Protein AF-A0A2V8IZW9-F1 (afdb_monomer_lite)

Structure (mmCIF, N/CA/C/O backbone):
data_AF-A0A2V8IZW9-F1
#
_entry.id   AF-A0A2V8IZW9-F1
#
loop_
_atom_site.group_PDB
_atom_site.id
_atom_site.type_symbol
_atom_site.label_atom_id
_atom_site.label_alt_id
_atom_site.label_comp_id
_atom_site.label_asym_id
_atom_site.label_entity_id
_atom_site.label_seq_id
_atom_site.pdbx_PDB_ins_code
_atom_site.Cartn_x
_atom_site.Cartn_y
_atom_site.Cartn_z
_atom_site.occupancy
_atom_site.B_iso_or_equiv
_atom_site.auth_seq_id
_atom_site.auth_comp_id
_atom_site.auth_asym_id
_atom_site.auth_atom_id
_atom_site.pdbx_PDB_model_num
ATOM 1 N N . MET A 1 1 ? 23.947 5.865 -40.378 1.00 64.06 1 MET A N 1
ATOM 2 C CA . MET A 1 1 ? 22.604 6.127 -39.798 1.00 64.06 1 MET A CA 1
ATOM 3 C C . MET A 1 1 ? 22.096 4.927 -38.994 1.00 64.06 1 MET A C 1
ATOM 5 O O . MET A 1 1 ? 21.677 5.101 -37.860 1.00 64.06 1 MET A O 1
ATOM 9 N N . SER A 1 2 ? 22.177 3.711 -39.544 1.00 86.81 2 SER A N 1
ATOM 10 C CA . SER A 1 2 ? 21.767 2.448 -38.904 1.00 86.81 2 SER A CA 1
ATOM 11 C C . SER A 1 2 ? 22.474 2.138 -37.579 1.00 86.81 2 SER A C 1
ATOM 13 O O . SER A 1 2 ? 21.822 1.706 -36.633 1.00 86.81 2 SER A O 1
ATOM 15 N N . ASP A 1 3 ? 23.780 2.384 -37.483 1.00 91.31 3 ASP A N 1
ATOM 16 C CA . ASP A 1 3 ? 24.559 2.036 -36.283 1.00 91.31 3 ASP A CA 1
ATOM 17 C C . ASP A 1 3 ? 24.269 2.967 -35.107 1.00 91.31 3 ASP A C 1
ATOM 19 O O . ASP A 1 3 ? 24.160 2.523 -33.967 1.00 91.31 3 ASP A O 1
ATOM 23 N N . LEU A 1 4 ? 24.039 4.250 -35.401 1.00 93.62 4 LEU A N 1
ATOM 24 C CA . LEU A 1 4 ? 23.627 5.234 -34.404 1.00 93.62 4 LEU A CA 1
ATOM 25 C C . LEU A 1 4 ? 22.247 4.883 -33.829 1.00 93.62 4 LEU A C 1
ATOM 27 O O . LEU A 1 4 ? 22.059 4.927 -32.618 1.00 93.62 4 LEU A O 1
ATOM 31 N N . LEU A 1 5 ? 21.304 4.455 -34.677 1.00 93.25 5 LEU A N 1
ATOM 32 C CA . LEU A 1 5 ? 19.991 3.992 -34.220 1.00 93.25 5 LEU A CA 1
ATOM 33 C C . LEU A 1 5 ? 20.099 2.739 -33.345 1.00 93.25 5 LEU A C 1
ATOM 35 O O . LEU A 1 5 ? 19.476 2.690 -32.289 1.00 93.25 5 LEU A O 1
ATOM 39 N N . ARG A 1 6 ? 20.918 1.752 -33.729 1.00 93.44 6 ARG A N 1
ATOM 40 C CA . ARG A 1 6 ? 21.150 0.545 -32.914 1.00 93.44 6 ARG A CA 1
ATOM 41 C C . ARG A 1 6 ? 21.749 0.877 -31.550 1.00 93.44 6 ARG A C 1
ATOM 43 O O . ARG A 1 6 ? 21.311 0.316 -30.549 1.00 93.44 6 ARG A O 1
ATOM 50 N N . LEU A 1 7 ? 22.701 1.808 -31.506 1.00 94.56 7 LEU A N 1
ATOM 51 C CA . LEU A 1 7 ? 23.300 2.275 -30.260 1.00 94.56 7 LEU A CA 1
ATOM 52 C C . LEU A 1 7 ? 22.262 2.958 -29.359 1.00 94.56 7 LEU A C 1
ATOM 54 O O . LEU A 1 7 ? 22.177 2.639 -28.177 1.00 94.56 7 LEU A O 1
ATOM 58 N N . VAL A 1 8 ? 21.443 3.853 -29.920 1.00 95.62 8 VAL A N 1
ATOM 59 C CA . VAL A 1 8 ? 20.393 4.568 -29.175 1.00 95.62 8 VAL A CA 1
ATOM 60 C C . VAL A 1 8 ? 19.335 3.603 -28.642 1.00 95.62 8 VAL A C 1
ATOM 62 O O . VAL A 1 8 ? 18.967 3.690 -27.473 1.00 95.62 8 VAL A O 1
ATOM 65 N N . LEU A 1 9 ? 18.879 2.652 -29.459 1.00 95.38 9 LEU A N 1
ATOM 66 C CA . LEU A 1 9 ? 17.925 1.621 -29.040 1.00 95.38 9 LEU A CA 1
ATOM 67 C C . LEU A 1 9 ? 18.497 0.733 -27.928 1.00 95.38 9 LEU A C 1
ATOM 69 O O . LEU A 1 9 ? 17.814 0.493 -26.934 1.00 95.38 9 LEU A O 1
ATOM 73 N N . GLY A 1 10 ? 19.756 0.302 -28.052 1.00 92.75 10 GLY A N 1
ATOM 74 C CA . GLY A 1 10 ? 20.432 -0.484 -27.019 1.00 92.75 10 GLY A CA 1
ATOM 75 C C . GLY A 1 10 ? 20.597 0.286 -25.708 1.00 92.75 10 GLY A C 1
ATOM 76 O O . GLY A 1 10 ? 20.323 -0.252 -24.635 1.00 92.75 10 GLY A O 1
ATOM 77 N N . ALA A 1 11 ? 20.973 1.564 -25.785 1.00 95.12 11 ALA A N 1
ATOM 78 C CA . ALA A 1 11 ? 21.091 2.433 -24.619 1.00 95.12 11 ALA A CA 1
ATOM 79 C C . ALA A 1 11 ? 19.734 2.663 -23.936 1.00 95.12 11 ALA A C 1
ATOM 81 O O . ALA A 1 11 ? 19.632 2.545 -22.715 1.00 95.12 11 ALA A O 1
ATOM 82 N N . LEU A 1 12 ? 18.679 2.926 -24.714 1.00 97.38 12 LEU A N 1
ATOM 83 C CA . LEU A 1 12 ? 17.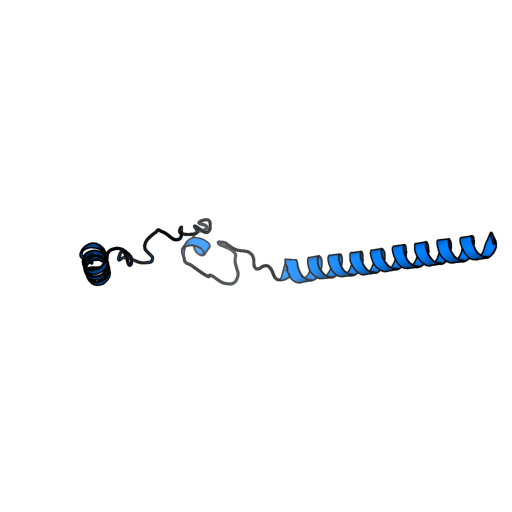328 3.127 -24.193 1.00 97.38 12 LEU A CA 1
ATOM 84 C C . LEU A 1 12 ? 16.791 1.858 -23.526 1.00 97.38 12 LEU A C 1
ATOM 86 O O . LEU A 1 12 ? 16.219 1.924 -22.437 1.00 97.38 12 LEU A O 1
ATOM 90 N N . GLN A 1 13 ? 17.011 0.697 -24.145 1.00 96.44 13 GLN A N 1
ATOM 91 C CA . GLN A 1 13 ? 16.634 -0.590 -23.573 1.00 96.44 13 GLN A CA 1
ATOM 92 C C . GLN A 1 13 ? 17.398 -0.854 -22.273 1.00 96.44 13 GLN A C 1
ATOM 94 O O . GLN A 1 13 ? 16.781 -1.187 -21.264 1.00 96.44 13 GLN A O 1
ATOM 99 N N . GLY A 1 14 ? 18.719 -0.657 -22.271 1.00 95.44 14 GLY A N 1
ATOM 100 C CA . GLY A 1 14 ? 19.555 -0.835 -21.085 1.00 95.44 14 GLY A CA 1
ATOM 101 C C . GLY A 1 14 ? 19.129 0.070 -19.930 1.00 95.44 14 GLY A C 1
ATOM 102 O O . GLY A 1 14 ? 18.998 -0.397 -18.801 1.00 95.44 14 GLY A O 1
ATOM 103 N N . PHE A 1 15 ? 18.841 1.341 -20.218 1.00 97.06 15 PHE A N 1
ATOM 104 C CA . PHE A 1 15 ? 18.355 2.301 -19.227 1.00 97.06 15 PHE A CA 1
ATOM 105 C C . PHE A 1 15 ? 16.969 1.930 -18.689 1.00 97.06 15 PHE A C 1
ATOM 107 O O . PHE A 1 15 ? 16.721 1.998 -17.488 1.00 97.06 15 PHE A O 1
ATOM 114 N N . THR A 1 16 ? 16.069 1.486 -19.565 1.00 97.50 16 THR A N 1
ATOM 115 C CA . THR A 1 16 ? 14.718 1.073 -19.168 1.00 97.50 16 THR A CA 1
ATOM 116 C C . THR A 1 16 ? 14.769 -0.168 -18.278 1.00 97.50 16 THR A C 1
ATOM 118 O O . THR A 1 16 ? 14.151 -0.192 -17.216 1.00 97.50 16 THR A O 1
ATOM 121 N N . VAL A 1 17 ? 15.545 -1.185 -18.667 1.00 97.81 17 VAL A N 1
ATOM 122 C CA . VAL A 1 17 ? 15.692 -2.428 -17.895 1.00 97.81 17 VAL A CA 1
ATOM 123 C C . VAL A 1 17 ? 16.355 -2.159 -16.546 1.00 97.81 17 VAL A C 1
ATOM 125 O O . VAL A 1 17 ? 15.871 -2.649 -15.527 1.00 97.81 17 VAL A O 1
ATOM 128 N N . SER A 1 18 ? 17.419 -1.351 -16.506 1.00 97.25 18 SER A N 1
ATOM 129 C CA . SER A 1 18 ? 18.097 -1.018 -15.248 1.00 97.25 18 SER A CA 1
ATOM 130 C C . SER A 1 18 ? 17.209 -0.191 -14.315 1.00 97.25 18 SER A C 1
ATOM 132 O O . SER A 1 18 ? 17.150 -0.475 -13.119 1.00 97.25 18 SER A O 1
ATOM 134 N N . SER A 1 19 ? 16.454 0.771 -14.853 1.00 97.38 19 SER A N 1
ATOM 135 C CA . SER A 1 19 ? 15.507 1.578 -14.081 1.00 97.38 19 SER A CA 1
ATOM 136 C C . SER A 1 19 ? 14.391 0.720 -13.480 1.00 97.38 19 SER A C 1
ATOM 138 O O . SER A 1 19 ? 14.146 0.789 -12.273 1.00 97.38 19 SER A O 1
ATOM 140 N N . LEU A 1 20 ? 13.770 -0.156 -14.280 1.00 98.06 20 LEU A N 1
ATOM 141 C CA . LEU A 1 20 ? 12.738 -1.078 -13.797 1.00 98.06 20 LEU A CA 1
ATOM 142 C C . LEU A 1 20 ? 13.284 -2.052 -12.749 1.00 98.06 20 LEU A C 1
ATOM 144 O O . LEU A 1 20 ? 12.600 -2.337 -11.768 1.00 98.06 20 LEU A O 1
ATOM 148 N N . PHE A 1 21 ? 14.518 -2.530 -12.919 1.00 97.94 21 PHE A N 1
ATOM 149 C CA . PHE A 1 21 ? 15.162 -3.415 -11.954 1.00 97.94 21 PHE A CA 1
ATOM 150 C C . PHE A 1 21 ? 15.354 -2.735 -10.591 1.00 97.94 21 PHE A C 1
ATOM 152 O O . PHE A 1 21 ? 14.953 -3.282 -9.563 1.00 97.94 21 PHE A O 1
ATOM 159 N N . VAL A 1 22 ? 15.901 -1.515 -10.571 1.00 97.75 22 VAL A N 1
ATOM 160 C CA . VAL A 1 22 ? 16.078 -0.748 -9.328 1.00 97.75 22 VAL A CA 1
ATOM 161 C C . VAL A 1 22 ? 14.728 -0.404 -8.699 1.00 97.75 22 VAL A C 1
ATOM 163 O O . VAL A 1 22 ? 14.572 -0.537 -7.485 1.00 97.75 22 VAL A O 1
ATOM 166 N N . LEU A 1 23 ? 13.733 -0.022 -9.504 1.00 98.00 23 LEU A N 1
ATOM 167 C CA . LEU A 1 23 ? 12.385 0.262 -9.017 1.00 98.00 23 LEU A CA 1
ATOM 168 C C . LEU A 1 23 ? 11.750 -0.973 -8.364 1.00 98.00 23 LEU A C 1
ATOM 170 O O . LEU A 1 23 ? 11.182 -0.867 -7.279 1.00 98.00 23 LEU A O 1
ATOM 174 N N . ALA A 1 24 ? 11.886 -2.148 -8.981 1.00 98.06 24 ALA A N 1
ATOM 175 C CA . ALA A 1 24 ? 11.377 -3.399 -8.431 1.00 98.06 24 ALA A CA 1
ATOM 176 C C . ALA A 1 24 ? 12.056 -3.752 -7.099 1.00 98.06 24 ALA A C 1
ATOM 178 O O . ALA A 1 24 ? 11.371 -4.112 -6.140 1.00 98.06 24 ALA A O 1
ATOM 179 N N . LEU A 1 25 ? 13.381 -3.591 -7.003 1.00 97.69 25 LEU A N 1
ATOM 180 C CA . LEU A 1 25 ? 14.115 -3.780 -5.749 1.00 97.69 25 LEU A CA 1
ATOM 181 C C . LEU A 1 25 ? 13.678 -2.786 -4.674 1.00 97.69 25 LEU A C 1
ATOM 183 O O . LEU A 1 25 ? 13.492 -3.179 -3.524 1.00 97.69 25 LEU A O 1
ATOM 187 N N . PHE A 1 26 ? 13.483 -1.518 -5.034 1.00 96.81 26 PHE A N 1
ATOM 188 C CA . PHE A 1 26 ? 13.036 -0.490 -4.102 1.00 96.81 26 PHE A CA 1
ATOM 189 C C . PHE A 1 26 ? 11.631 -0.788 -3.576 1.00 96.81 26 PHE A C 1
ATOM 191 O O . PHE A 1 26 ? 11.422 -0.793 -2.365 1.00 96.81 26 PHE A O 1
ATOM 198 N N . ILE A 1 27 ? 10.683 -1.123 -4.457 1.00 96.69 27 ILE A N 1
ATOM 199 C CA . ILE A 1 27 ? 9.331 -1.535 -4.062 1.00 96.69 27 ILE A CA 1
ATOM 200 C C . ILE A 1 27 ? 9.401 -2.783 -3.178 1.00 96.69 27 ILE A C 1
ATOM 202 O O . ILE A 1 27 ? 8.799 -2.802 -2.105 1.00 96.69 27 ILE A O 1
ATOM 206 N N . GLY A 1 28 ? 10.172 -3.799 -3.575 1.00 95.44 28 GLY A N 1
ATOM 207 C CA . GLY A 1 28 ? 10.358 -5.025 -2.799 1.00 95.44 28 GLY A CA 1
ATOM 208 C C . GLY A 1 28 ? 10.920 -4.756 -1.403 1.00 95.44 28 GLY A C 1
ATOM 209 O O . GLY A 1 28 ? 10.388 -5.261 -0.414 1.00 95.44 28 GLY A O 1
ATOM 210 N N . PHE A 1 29 ? 11.934 -3.897 -1.298 1.00 94.75 29 PHE A N 1
ATOM 211 C CA . PHE A 1 29 ? 12.497 -3.446 -0.029 1.00 94.75 29 PHE A CA 1
ATOM 212 C C . PHE A 1 29 ? 11.453 -2.694 0.805 1.00 94.75 29 PHE A C 1
ATOM 214 O O . PHE A 1 29 ? 11.215 -3.029 1.967 1.00 94.75 29 PHE A O 1
ATOM 221 N N . CYS A 1 30 ? 10.764 -1.715 0.219 1.00 93.06 30 CYS A N 1
ATOM 222 C CA . CYS A 1 30 ? 9.721 -0.960 0.900 1.00 93.06 30 CYS A CA 1
ATOM 223 C C . CYS A 1 30 ? 8.628 -1.879 1.447 1.00 93.06 30 CYS A C 1
ATOM 225 O O . CYS A 1 30 ? 8.250 -1.732 2.607 1.00 93.06 30 CYS A O 1
ATOM 227 N N . VAL A 1 31 ? 8.156 -2.843 0.662 1.00 93.31 31 VAL A N 1
ATOM 228 C CA . VAL A 1 31 ? 7.137 -3.811 1.073 1.00 93.31 31 VAL A CA 1
ATOM 229 C C . VAL A 1 31 ? 7.673 -4.716 2.185 1.00 93.31 31 VAL A C 1
ATOM 231 O O . VAL A 1 31 ? 7.061 -4.801 3.249 1.00 93.31 31 VAL A O 1
ATOM 234 N N . LEU A 1 32 ? 8.845 -5.330 2.005 1.00 90.62 32 LEU A N 1
ATOM 235 C CA . LEU A 1 32 ? 9.410 -6.279 2.967 1.00 90.62 32 LEU A CA 1
ATOM 236 C C . LEU A 1 32 ? 9.675 -5.639 4.338 1.00 90.62 32 LEU A C 1
ATOM 238 O O . LEU A 1 32 ? 9.390 -6.247 5.372 1.00 90.62 32 LEU A O 1
ATOM 242 N N . PHE A 1 33 ? 10.199 -4.413 4.361 1.00 88.88 33 PHE A N 1
ATOM 243 C CA . PHE A 1 33 ? 10.567 -3.732 5.601 1.00 88.88 33 PHE A CA 1
ATOM 244 C C . PHE A 1 33 ? 9.423 -2.909 6.208 1.00 88.88 33 PHE A C 1
ATOM 246 O O . PHE A 1 33 ? 9.301 -2.878 7.433 1.00 88.88 33 PHE A O 1
ATOM 253 N N . ASN A 1 34 ? 8.561 -2.266 5.410 1.00 84.81 34 ASN A N 1
ATOM 254 C CA . ASN A 1 34 ? 7.468 -1.454 5.964 1.00 84.81 34 ASN A CA 1
ATOM 255 C C . ASN A 1 34 ? 6.231 -2.273 6.316 1.00 84.81 34 ASN A C 1
ATOM 257 O O . ASN A 1 34 ? 5.597 -1.960 7.322 1.00 84.81 34 ASN A O 1
ATOM 261 N N . LEU A 1 35 ? 5.907 -3.352 5.591 1.00 82.75 35 LEU A N 1
ATOM 262 C CA . LEU A 1 35 ? 4.797 -4.212 6.017 1.00 82.75 35 LEU A CA 1
ATOM 263 C C . LEU A 1 35 ? 5.087 -4.857 7.374 1.00 82.75 35 LEU A C 1
ATOM 265 O O . LEU A 1 35 ? 4.194 -4.947 8.208 1.00 82.75 35 LEU A O 1
ATOM 269 N N . ARG A 1 36 ? 6.349 -5.199 7.664 1.00 77.94 36 ARG A N 1
ATOM 270 C CA . ARG A 1 36 ? 6.760 -5.680 8.997 1.00 77.94 36 ARG A CA 1
ATOM 271 C C . ARG A 1 36 ? 6.596 -4.636 10.105 1.00 77.94 36 ARG A C 1
ATOM 273 O O . ARG A 1 36 ? 6.486 -5.006 11.270 1.00 77.94 36 ARG A O 1
ATOM 280 N N . LY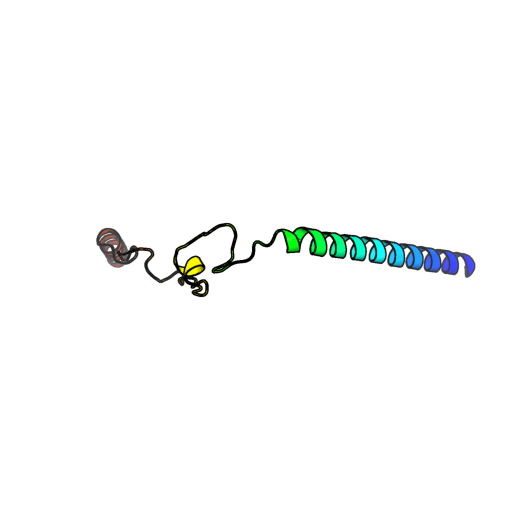S A 1 37 ? 6.568 -3.341 9.769 1.00 76.19 37 LYS A N 1
ATOM 281 C CA . LYS A 1 37 ? 6.265 -2.272 10.734 1.00 76.19 37 LYS A CA 1
ATOM 282 C C . LYS A 1 37 ? 4.770 -2.153 11.031 1.00 76.19 37 LYS A C 1
ATOM 284 O O . LYS A 1 37 ? 4.416 -1.530 12.036 1.00 76.19 37 LYS A O 1
ATOM 289 N N . LEU A 1 38 ? 3.892 -2.729 10.206 1.00 78.44 38 LEU A N 1
ATOM 290 C CA . LEU A 1 38 ? 2.462 -2.749 10.490 1.00 78.44 38 LEU A CA 1
ATOM 291 C C . LEU A 1 38 ? 2.224 -3.639 11.711 1.00 78.44 38 LEU A C 1
ATOM 293 O O . LEU A 1 38 ? 2.335 -4.861 11.659 1.00 78.44 38 LEU A O 1
ATOM 297 N N . LYS A 1 39 ? 1.930 -3.004 12.849 1.00 71.19 39 LYS A N 1
ATOM 298 C CA . LYS A 1 39 ? 1.629 -3.731 14.082 1.00 71.19 39 LYS A CA 1
ATOM 299 C C . LYS A 1 39 ? 0.312 -4.496 13.904 1.00 71.19 39 LYS A C 1
ATOM 301 O O . LYS A 1 39 ? -0.680 -3.855 13.540 1.00 71.19 39 LYS A O 1
ATOM 306 N N . PRO A 1 40 ? 0.274 -5.805 14.212 1.00 72.12 40 PRO A N 1
ATOM 307 C CA . PRO A 1 40 ? -0.977 -6.546 14.234 1.00 72.12 40 PRO A CA 1
ATOM 308 C C . PRO A 1 40 ? -1.926 -5.910 15.254 1.00 72.12 40 PRO A C 1
ATOM 310 O O . PRO A 1 40 ? -1.485 -5.417 16.296 1.00 72.12 40 PRO A O 1
ATOM 313 N N . ARG A 1 41 ? -3.216 -5.899 14.921 1.00 71.81 41 ARG A N 1
ATOM 314 C CA . ARG A 1 41 ? -4.305 -5.455 15.797 1.00 71.81 41 ARG A CA 1
ATOM 315 C C . ARG A 1 41 ? -5.064 -6.667 16.335 1.00 71.81 41 ARG A C 1
ATOM 317 O O . ARG A 1 41 ? -5.155 -7.679 15.644 1.00 71.81 41 ARG A O 1
ATOM 324 N N . GLY A 1 42 ? -5.621 -6.552 17.538 1.00 72.88 42 GLY A N 1
ATOM 325 C CA . GLY A 1 42 ? -6.494 -7.562 18.155 1.00 72.88 42 GLY A CA 1
ATOM 326 C C . GLY A 1 42 ? -5.938 -8.200 19.431 1.00 72.88 42 GLY A C 1
ATOM 327 O O . GLY A 1 42 ? -4.926 -7.766 19.979 1.00 72.88 42 GLY A O 1
ATOM 328 N N . ARG A 1 43 ? -6.594 -9.275 19.892 1.00 70.44 43 ARG A N 1
ATOM 329 C CA . ARG A 1 43 ? -6.367 -9.925 21.202 1.00 70.44 43 ARG A CA 1
ATOM 330 C C . ARG A 1 43 ? -4.916 -10.365 21.467 1.00 70.44 43 ARG A C 1
ATOM 332 O O . ARG A 1 43 ? -4.515 -10.447 22.623 1.00 70.44 43 ARG A O 1
ATOM 339 N N . GLY A 1 44 ? -4.139 -10.634 20.415 1.00 71.94 44 GLY A N 1
ATOM 340 C CA . GLY A 1 44 ? -2.722 -11.021 20.488 1.00 71.94 44 GLY A CA 1
ATOM 341 C C . GLY A 1 44 ? -1.719 -9.891 20.213 1.00 71.94 44 GLY A C 1
ATOM 342 O O . GLY A 1 44 ? -0.523 -10.155 20.100 1.00 71.94 44 GLY A O 1
ATOM 343 N N . ALA A 1 45 ? -2.169 -8.643 20.052 1.00 77.25 45 ALA A N 1
ATOM 344 C CA . ALA A 1 45 ? -1.280 -7.518 19.783 1.00 77.25 45 ALA A CA 1
ATOM 345 C C . ALA A 1 45 ? -0.395 -7.203 21.002 1.00 77.25 45 ALA A C 1
ATOM 347 O O . ALA A 1 45 ? -0.869 -7.106 22.132 1.00 77.25 45 ALA A O 1
ATOM 348 N N . ARG A 1 46 ? 0.904 -6.966 20.769 1.00 78.62 46 ARG A N 1
ATOM 349 C CA . ARG A 1 46 ? 1.881 -6.639 21.830 1.00 78.62 46 ARG A CA 1
ATOM 350 C C . ARG A 1 46 ? 1.563 -5.335 22.578 1.00 78.62 46 ARG A C 1
ATOM 352 O O . ARG A 1 46 ? 2.044 -5.134 23.686 1.00 78.62 46 ARG A O 1
ATOM 359 N N . VAL A 1 47 ? 0.805 -4.431 21.960 1.00 79.88 47 VAL A N 1
ATOM 360 C CA . VAL A 1 47 ? 0.414 -3.142 22.542 1.00 79.88 47 VAL A CA 1
ATOM 361 C C . VAL A 1 47 ? -1.099 -3.025 22.455 1.00 79.88 47 VAL A C 1
ATOM 363 O O . VAL A 1 47 ? -1.636 -2.965 21.351 1.00 79.88 47 VAL A O 1
ATOM 366 N N . VAL A 1 48 ? -1.757 -2.970 23.611 1.00 79.94 48 VAL A N 1
ATOM 367 C CA . VAL A 1 48 ? -3.205 -2.764 23.725 1.00 79.94 48 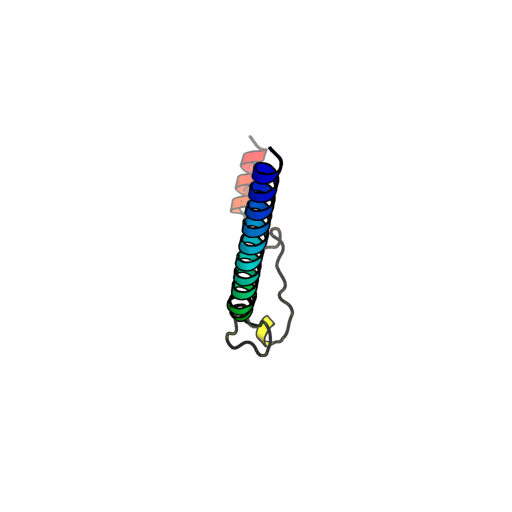VAL A CA 1
ATOM 368 C C . VAL A 1 48 ? -3.498 -1.275 23.549 1.00 79.94 48 VAL A C 1
ATOM 370 O O . VAL A 1 48 ? -2.992 -0.467 24.325 1.00 79.94 48 VAL A O 1
ATOM 373 N N . ARG A 1 49 ? -4.278 -0.895 22.528 1.00 79.94 49 ARG A N 1
ATOM 374 C CA . ARG A 1 49 ? -4.636 0.517 22.282 1.00 79.94 49 ARG A CA 1
ATOM 375 C C . ARG A 1 49 ? -5.977 0.895 22.900 1.00 79.94 49 ARG A C 1
ATOM 377 O O . ARG A 1 49 ? -6.159 2.039 23.297 1.00 79.94 49 ARG A O 1
ATOM 384 N N . ASN A 1 50 ? -6.907 -0.054 22.966 1.00 78.12 50 ASN A N 1
ATOM 385 C CA . ASN A 1 50 ? -8.209 0.092 23.607 1.00 78.12 50 ASN A CA 1
ATOM 386 C C . ASN A 1 50 ? -8.693 -1.264 24.162 1.00 78.12 50 ASN A C 1
ATOM 388 O O . ASN A 1 50 ? -8.120 -2.318 23.872 1.00 78.12 50 ASN A O 1
ATOM 392 N N . LEU A 1 51 ? -9.729 -1.228 25.003 1.00 81.81 51 LEU A N 1
ATOM 393 C CA . LEU A 1 51 ? -10.285 -2.429 25.629 1.00 81.81 51 LEU A CA 1
ATOM 394 C C . LEU A 1 51 ? -10.963 -3.345 24.601 1.00 81.81 51 LEU A C 1
ATOM 396 O O . LEU A 1 51 ? -10.773 -4.559 24.646 1.00 81.81 51 LEU A O 1
ATOM 400 N N . ASP A 1 52 ? -11.671 -2.756 23.639 1.00 81.50 52 ASP A N 1
ATOM 401 C CA . ASP A 1 52 ? -12.358 -3.469 22.559 1.00 81.50 52 ASP A CA 1
ATOM 402 C C . ASP A 1 52 ? -11.401 -4.345 21.737 1.00 81.50 52 ASP A C 1
ATOM 404 O O . ASP A 1 52 ? -11.690 -5.512 21.477 1.00 81.50 52 ASP A O 1
ATOM 408 N N . GLU A 1 53 ? -10.207 -3.842 21.407 1.00 81.94 53 GLU A N 1
ATOM 409 C CA . GLU A 1 53 ? -9.164 -4.599 20.705 1.00 81.94 53 GLU A CA 1
ATOM 410 C C . GLU A 1 53 ? -8.691 -5.808 21.523 1.00 81.94 53 GLU A C 1
ATOM 412 O O . GLU A 1 53 ? -8.444 -6.877 20.960 1.00 81.94 53 GLU A O 1
ATOM 417 N N . ARG A 1 54 ? -8.613 -5.674 22.855 1.00 81.19 54 ARG A N 1
ATOM 418 C CA . ARG A 1 54 ? -8.249 -6.777 23.759 1.00 81.19 54 ARG A CA 1
ATOM 419 C C . ARG A 1 54 ? -9.367 -7.812 23.891 1.00 81.19 54 ARG A C 1
ATOM 421 O O . ARG A 1 54 ? -9.075 -8.998 24.036 1.00 81.19 54 ARG A O 1
ATOM 428 N N . LEU A 1 55 ? -10.622 -7.376 23.808 1.00 85.38 55 LEU A N 1
ATOM 429 C CA . LEU A 1 55 ? -11.801 -8.244 23.777 1.00 85.38 55 LEU A CA 1
ATOM 430 C C . LEU A 1 55 ? -12.021 -8.895 22.399 1.00 85.38 55 LEU A C 1
ATOM 432 O O . LEU A 1 55 ? -12.819 -9.821 22.283 1.00 85.38 55 LEU A O 1
ATOM 436 N N . GLY A 1 56 ? -11.270 -8.479 21.373 1.00 79.94 56 GLY A N 1
ATOM 437 C CA . GLY A 1 56 ? -11.355 -9.020 20.015 1.00 79.94 56 GLY A CA 1
ATOM 438 C C . GLY A 1 56 ? -12.449 -8.381 19.159 1.00 79.94 56 GLY A C 1
ATOM 439 O O . GLY A 1 56 ? -12.756 -8.898 18.087 1.00 79.94 56 GLY A O 1
ATOM 440 N N . ALA A 1 57 ? -13.024 -7.263 19.604 1.00 81.06 57 ALA A N 1
ATOM 441 C CA . ALA A 1 57 ? -13.984 -6.515 18.812 1.00 81.06 57 ALA A CA 1
ATOM 442 C C . ALA A 1 57 ? -13.279 -5.792 17.644 1.00 81.06 57 ALA A C 1
ATOM 444 O O . ALA A 1 57 ? -12.162 -5.279 17.804 1.00 81.06 57 ALA A O 1
ATOM 445 N N . PRO A 1 58 ? -13.903 -5.742 16.451 1.00 75.00 58 PRO A N 1
ATOM 446 C CA . PRO A 1 58 ? -13.353 -5.010 15.320 1.00 75.00 58 PRO A CA 1
ATOM 447 C C . PRO A 1 58 ? -13.325 -3.500 15.613 1.00 75.00 58 PRO A C 1
ATOM 449 O O . PRO A 1 58 ? -14.195 -2.989 16.323 1.00 75.00 58 PRO A O 1
ATOM 452 N N . PRO A 1 59 ? -12.357 -2.752 15.053 1.00 73.31 59 PRO A N 1
ATOM 453 C CA . PRO A 1 59 ? -12.274 -1.313 15.257 1.00 73.31 59 PRO A CA 1
ATOM 454 C C . PRO A 1 59 ? -13.500 -0.626 14.648 1.00 73.31 59 PRO A C 1
ATOM 456 O O . PRO A 1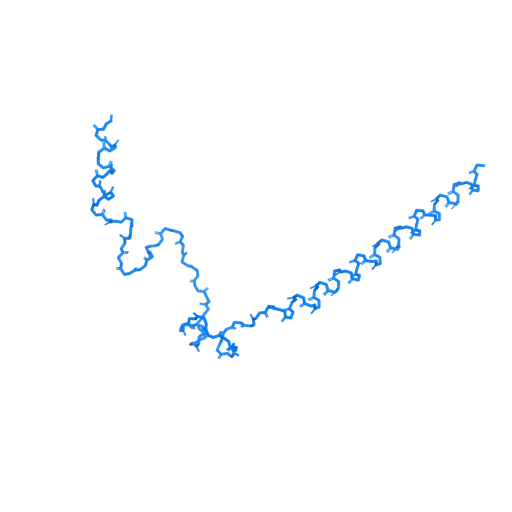 59 ? -13.651 -0.563 13.428 1.00 73.31 59 PRO A O 1
ATOM 459 N N . ARG A 1 60 ? -14.372 -0.088 15.503 1.00 76.12 60 ARG A N 1
ATOM 460 C CA . ARG A 1 60 ? -15.532 0.689 15.073 1.00 76.12 60 ARG A CA 1
ATOM 461 C C . ARG A 1 60 ? -15.143 2.158 14.985 1.00 76.12 60 ARG A C 1
ATOM 463 O O . ARG A 1 60 ? -14.944 2.823 15.998 1.00 76.12 60 ARG A O 1
ATOM 470 N N . TYR A 1 61 ? -15.011 2.656 13.762 1.00 73.75 61 TYR A N 1
ATOM 471 C CA . TYR A 1 61 ? -14.817 4.081 13.535 1.00 73.75 61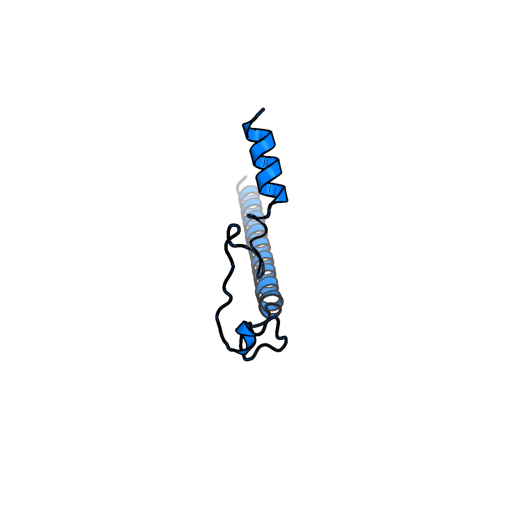 TYR A CA 1
ATOM 472 C C . TYR A 1 61 ? -16.150 4.794 13.703 1.00 73.75 61 TYR A C 1
ATOM 474 O O . TYR A 1 61 ? -17.149 4.442 13.077 1.00 73.75 61 TYR A O 1
ATOM 482 N N . ILE A 1 62 ? -16.152 5.777 14.591 1.00 78.06 62 ILE A N 1
ATOM 483 C CA . ILE A 1 62 ? -17.325 6.587 14.865 1.00 78.06 62 ILE A CA 1
ATOM 484 C C . ILE A 1 62 ? -17.447 7.637 13.743 1.00 78.06 62 ILE A C 1
ATOM 486 O O . ILE A 1 62 ? -16.453 8.307 13.441 1.00 78.06 62 ILE A O 1
ATOM 490 N N . PRO A 1 63 ? -18.621 7.778 13.100 1.00 79.94 63 PRO A N 1
ATOM 491 C CA . PRO A 1 63 ? -18.849 8.800 12.087 1.00 79.94 63 PRO A CA 1
ATOM 492 C C . PRO A 1 63 ? -18.627 10.222 12.631 1.00 79.94 63 PRO A C 1
ATOM 494 O O . PRO A 1 63 ? -18.848 10.459 13.818 1.00 79.94 63 PRO A O 1
ATOM 497 N N . PRO A 1 64 ? -18.267 11.205 11.784 1.00 72.44 64 PRO A N 1
ATOM 498 C CA . PRO A 1 64 ? -17.996 12.577 12.227 1.00 72.44 64 PRO A CA 1
ATOM 499 C C . PRO A 1 64 ? -19.167 13.280 12.928 1.00 72.44 64 PRO A C 1
ATOM 501 O O . PRO A 1 64 ? -18.936 14.218 13.680 1.00 72.44 64 PRO A O 1
ATOM 504 N N . HIS A 1 65 ? -20.398 12.840 12.662 1.00 71.62 65 HIS A N 1
ATOM 505 C CA . HIS A 1 65 ? -21.636 13.410 13.195 1.00 71.62 65 HIS A CA 1
ATOM 506 C C . HIS A 1 65 ? -22.113 12.740 14.488 1.00 71.62 65 HIS A C 1
ATOM 508 O O . HIS A 1 65 ? -23.145 13.128 15.021 1.00 71.62 65 HIS A O 1
ATOM 514 N N . VAL A 1 66 ? -21.417 11.705 14.964 1.00 75.19 66 VAL A N 1
ATOM 515 C CA . VAL A 1 66 ? -21.787 11.047 16.216 1.00 75.19 66 VAL A CA 1
ATOM 516 C C . VAL A 1 66 ? -21.077 11.758 17.368 1.00 75.19 66 VAL A C 1
ATOM 518 O O . VAL A 1 66 ? -19.865 12.002 17.273 1.00 75.19 66 VAL A O 1
ATOM 521 N N . PRO A 1 67 ? -21.800 12.078 18.453 1.00 69.81 67 PRO A N 1
ATOM 522 C CA . PRO A 1 67 ? -21.229 12.767 19.594 1.00 69.81 67 PRO A CA 1
ATOM 523 C C . PRO A 1 67 ? -20.049 12.003 20.188 1.00 69.81 67 PRO A C 1
ATOM 525 O O . PRO A 1 67 ? -20.085 10.786 20.388 1.00 69.81 67 PRO A O 1
ATOM 528 N N . ARG A 1 68 ? -18.957 12.727 20.440 1.00 72.31 68 ARG A N 1
ATOM 529 C CA . ARG A 1 68 ? -17.736 12.160 21.012 1.00 72.31 68 ARG A CA 1
ATOM 530 C C . ARG A 1 68 ? -17.790 12.295 22.530 1.00 72.31 68 ARG A C 1
ATOM 532 O O . ARG A 1 68 ? -17.483 13.352 23.068 1.00 72.31 68 ARG A O 1
ATOM 539 N N . GLY A 1 69 ? -18.136 11.202 23.206 1.00 71.25 69 GLY A N 1
ATOM 540 C CA . GLY A 1 69 ? -18.214 11.135 24.667 1.00 71.25 69 GLY A CA 1
ATOM 541 C C . GLY A 1 69 ? -19.641 10.909 25.176 1.00 71.25 69 GLY A C 1
ATOM 542 O O . GLY A 1 69 ? -20.545 10.688 24.376 1.00 71.25 69 GLY A O 1
ATOM 543 N N . PRO A 1 70 ? -19.850 10.923 26.504 1.00 67.31 70 PRO A N 1
ATOM 544 C CA . PRO A 1 70 ? -21.165 10.695 27.111 1.00 67.31 70 PRO A CA 1
ATOM 545 C C . PRO A 1 70 ? -22.153 11.849 26.884 1.00 67.31 70 PRO A C 1
ATOM 547 O O . PRO A 1 70 ? -23.341 11.687 27.136 1.00 67.31 70 PRO A O 1
ATOM 550 N N . VAL A 1 71 ? -21.663 13.008 26.438 1.00 65.00 71 VAL A N 1
ATOM 551 C CA . VAL A 1 71 ? -22.451 14.219 26.205 1.00 65.00 71 VAL A CA 1
ATOM 552 C C . VAL A 1 71 ? -22.373 14.568 24.729 1.00 65.00 71 VAL A C 1
ATOM 554 O O . VAL A 1 71 ? -21.290 14.521 24.133 1.00 65.00 71 VAL A O 1
ATOM 557 N N . ASP A 1 72 ? -23.515 14.924 24.147 1.00 73.00 72 ASP A N 1
ATOM 558 C CA . ASP A 1 72 ? -23.559 15.420 22.784 1.00 73.00 72 ASP A CA 1
ATOM 559 C C . ASP A 1 72 ? -22.954 16.823 22.704 1.00 73.00 72 ASP A C 1
ATOM 561 O O . ASP A 1 72 ? -23.564 17.819 23.076 1.00 73.00 72 ASP A O 1
ATOM 565 N N . GLN A 1 73 ? -21.706 16.885 22.234 1.00 71.38 73 GLN A N 1
ATOM 566 C CA . GLN A 1 73 ? -20.960 18.132 22.060 1.00 71.38 73 GLN A CA 1
ATOM 567 C C . GLN A 1 73 ? -21.563 19.052 20.989 1.00 71.38 73 GLN A C 1
ATOM 569 O O . GLN A 1 73 ? -21.143 20.202 20.896 1.00 71.38 73 GLN A O 1
ATOM 574 N N . LEU A 1 74 ? -22.481 18.557 20.151 1.00 68.00 74 LEU A N 1
ATOM 575 C CA . LEU A 1 74 ? -23.188 19.354 19.149 1.00 68.00 74 LEU A CA 1
ATOM 576 C C . LEU A 1 74 ? -24.544 19.861 19.658 1.00 68.00 74 LEU A C 1
ATOM 578 O O . LEU A 1 74 ? -25.122 20.740 19.021 1.00 68.00 74 LEU A O 1
ATOM 582 N N . ASP A 1 75 ? -25.010 19.360 20.804 1.00 74.69 75 ASP A N 1
ATOM 583 C CA . ASP A 1 75 ? -26.276 19.727 21.446 1.00 74.69 75 ASP A CA 1
ATOM 584 C C . ASP A 1 75 ? -26.050 20.448 22.786 1.00 74.69 75 ASP A C 1
ATOM 586 O O . ASP A 1 75 ? -26.752 20.233 23.773 1.00 74.69 75 ASP A O 1
ATOM 590 N N . THR A 1 76 ? -25.017 21.290 22.858 1.00 83.25 76 THR A N 1
ATOM 591 C CA . THR A 1 76 ? -24.765 22.095 24.059 1.00 83.25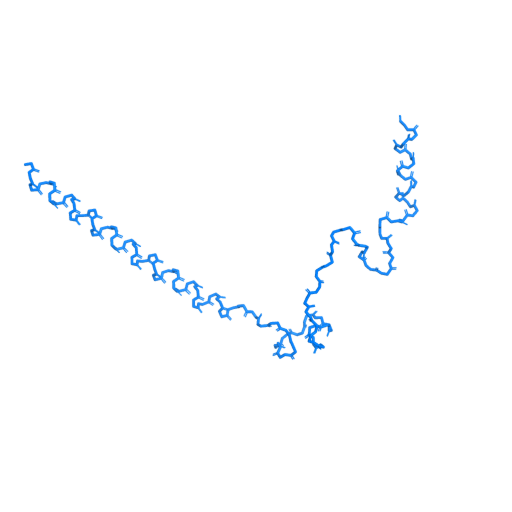 76 THR A CA 1
ATOM 592 C C . THR A 1 76 ? -25.603 23.379 24.032 1.00 83.25 76 THR A C 1
ATOM 594 O O . THR A 1 76 ? -25.818 23.954 22.954 1.00 83.25 76 THR A O 1
ATOM 597 N N . PRO A 1 77 ? -26.083 23.872 25.191 1.00 83.44 77 PRO A N 1
ATOM 598 C CA . PRO A 1 77 ? -26.933 25.063 25.241 1.00 83.44 77 PRO A CA 1
ATOM 599 C C . PRO A 1 77 ? -26.245 26.296 24.636 1.00 83.44 77 PRO A C 1
ATOM 601 O O . PRO A 1 77 ? -26.884 27.098 23.959 1.00 83.44 77 PRO A O 1
ATOM 604 N N . GLU A 1 78 ? -24.922 26.412 24.772 1.00 84.94 78 GLU A N 1
ATOM 605 C CA . GLU A 1 78 ? -24.152 27.537 24.234 1.00 84.94 78 GLU A CA 1
ATOM 606 C C . GLU A 1 78 ? -24.170 27.565 22.695 1.00 84.94 78 GLU A C 1
ATOM 608 O O . GLU A 1 78 ? -24.237 28.635 22.080 1.00 84.94 78 GLU A O 1
ATOM 613 N N . LEU A 1 79 ? -24.133 26.390 22.053 1.00 83.44 79 LEU A N 1
ATOM 614 C CA . LEU A 1 79 ? -24.208 26.267 20.596 1.00 83.44 79 LEU A CA 1
ATOM 615 C C . LEU A 1 79 ? -25.615 26.566 20.074 1.00 83.44 79 LEU A C 1
ATOM 617 O O . LEU A 1 79 ? -25.755 27.222 19.035 1.00 83.44 79 LEU A O 1
ATOM 621 N N . GLN A 1 80 ? -26.645 26.142 20.806 1.00 86.12 80 GLN A N 1
ATOM 622 C CA . GLN A 1 80 ? -28.038 26.429 20.473 1.00 86.12 80 GLN A CA 1
ATOM 623 C C . GLN A 1 80 ? -28.326 27.936 20.536 1.00 86.12 80 GLN A C 1
ATOM 625 O O . GLN A 1 80 ? -28.877 28.500 19.589 1.00 86.12 80 GLN A O 1
ATOM 630 N N . GLU A 1 81 ? -27.881 28.620 21.593 1.00 88.44 81 GLU A N 1
ATOM 631 C CA . GLU A 1 81 ? -28.018 30.076 21.728 1.00 88.44 81 GLU A CA 1
ATOM 632 C C . GLU A 1 81 ? -27.279 30.838 20.617 1.00 88.44 81 GLU A C 1
ATOM 634 O O . GLU A 1 81 ? -27.766 31.851 20.103 1.00 88.44 81 GLU A O 1
ATOM 639 N N . ALA A 1 82 ? -26.091 30.369 20.221 1.00 86.56 82 ALA A N 1
ATOM 640 C CA . ALA A 1 82 ? -25.329 30.969 19.129 1.00 86.56 82 ALA A CA 1
ATOM 641 C C . ALA A 1 82 ? -26.023 30.783 17.766 1.00 86.56 82 ALA A C 1
ATOM 643 O O . ALA A 1 82 ? -26.041 31.707 16.947 1.00 86.56 82 ALA A O 1
ATOM 644 N N . GLN A 1 83 ? -26.620 29.614 17.511 1.00 87.38 83 GLN A N 1
ATOM 645 C CA . GLN A 1 83 ? -27.421 29.371 16.307 1.00 87.38 83 GLN A CA 1
ATOM 646 C C . GLN A 1 83 ? -28.701 30.207 16.284 1.00 87.38 83 GLN A C 1
ATOM 648 O O . GLN A 1 83 ? -29.050 30.741 15.230 1.00 87.38 83 GLN A O 1
ATOM 653 N N . GLN A 1 84 ? -29.381 30.357 17.424 1.00 86.12 84 GLN A N 1
ATOM 654 C CA . GLN A 1 84 ? -30.560 31.216 17.542 1.00 86.12 84 GLN A CA 1
ATOM 655 C C . GLN A 1 84 ? -30.215 32.666 17.206 1.00 86.12 84 GLN A C 1
ATOM 657 O O . GLN A 1 84 ? -30.877 33.255 16.355 1.00 86.12 84 GLN A O 1
ATOM 662 N N . ARG A 1 85 ? -29.115 33.196 17.760 1.00 86.31 85 ARG A N 1
ATOM 663 C CA . ARG A 1 85 ? -28.619 34.544 17.437 1.00 86.31 85 ARG A CA 1
ATOM 664 C C . ARG A 1 85 ? -28.309 34.733 15.951 1.00 86.31 85 ARG A C 1
ATOM 666 O O . ARG A 1 85 ? -28.601 35.789 15.403 1.00 86.31 85 ARG A O 1
ATOM 673 N N . LYS A 1 86 ? -27.744 33.716 15.291 1.00 84.31 86 LYS A N 1
ATOM 674 C CA . LYS A 1 86 ? -27.481 33.746 13.841 1.00 84.31 86 LYS A CA 1
ATOM 675 C C . LYS A 1 86 ? -28.744 33.671 12.984 1.00 84.31 86 LYS A C 1
ATOM 677 O O . LYS A 1 86 ? -28.709 34.146 11.862 1.00 84.31 86 LYS A O 1
ATOM 682 N N . ARG A 1 87 ? -29.816 33.033 13.462 1.00 75.38 87 ARG A N 1
ATOM 683 C CA . ARG A 1 87 ? -31.104 32.939 12.749 1.00 75.38 87 ARG A CA 1
ATOM 684 C C . ARG A 1 87 ? -31.981 34.177 12.924 1.00 75.38 87 ARG A C 1
ATOM 686 O O . ARG A 1 87 ? -32.847 34.412 12.093 1.00 75.38 87 ARG A O 1
ATOM 693 N N . SER A 1 88 ? -31.806 34.910 14.022 1.00 70.12 88 SER A N 1
ATOM 694 C CA . SER A 1 88 ? -32.536 36.148 14.315 1.00 70.12 88 SER A CA 1
ATOM 695 C C . SER A 1 88 ? -31.906 37.407 13.705 1.00 70.12 88 SER A C 1
ATOM 697 O O . SER A 1 88 ? -32.454 38.490 13.889 1.00 70.12 88 SER A O 1
ATOM 699 N N . ALA A 1 89 ? -30.748 37.272 13.055 1.00 60.53 89 ALA A N 1
ATOM 700 C CA . ALA A 1 89 ? -30.066 38.323 12.303 1.00 60.53 89 ALA A CA 1
ATOM 701 C C . ALA A 1 89 ? -30.296 38.106 10.804 1.00 60.53 89 ALA A C 1
ATOM 703 O O . ALA A 1 89 ? -30.436 39.121 10.090 1.00 60.53 89 ALA A O 1
#

pLDDT: mean 83.6, std 10.21, range [60.53, 98.06]

Sequence (89 aa):
MSDLLRLVLGALQGFTVSSLFVLALFIGFCVLFNLRKLKPRGRGARVVRNLDERLGAPPRYIPPHVPRGPVDQLDTPELQEAQQRKRSA

Foldseek 3Di:
DVVVVVVVVVVVVVVVVVVVVVVVVVVVVCCVPVVVVPFDWACPTPDDPDPCRVVGHDDDDDDPCDADDPDRPCPDPVNVVVVVVVVVD

Secondary structure (DSSP, 8-state):
-HHHHHHHHHHHHHHHHHHHHHHHHHHHHHHHHHHTTS---STT-SS--SHHHHHT----PPPTTS-SSSS-TTS-HHHHHHHHHHH--

Radius of gyration: 29.14 Å; chains: 1; bounding box: 57×49×67 Å